Protein AF-A0A960QV46-F1 (afdb_monomer_lite)

Structure (mmCIF, N/CA/C/O backbone):
data_AF-A0A960QV46-F1
#
_entry.id   AF-A0A960QV46-F1
#
loop_
_atom_site.group_PDB
_atom_site.id
_atom_site.type_symbol
_atom_site.label_atom_id
_atom_site.label_alt_id
_atom_site.label_comp_id
_atom_site.label_asym_id
_atom_site.label_entity_id
_atom_site.label_seq_id
_atom_site.pdbx_PDB_ins_code
_atom_site.Cartn_x
_atom_site.Cartn_y
_atom_site.Cartn_z
_atom_site.occupancy
_atom_site.B_iso_or_equiv
_atom_site.auth_seq_id
_atom_site.auth_comp_id
_atom_site.auth_asym_id
_atom_site.auth_atom_id
_atom_site.pdbx_PDB_model_num
ATOM 1 N N . PRO A 1 1 ? -22.767 -6.676 -16.563 1.00 55.38 1 PRO A N 1
ATOM 2 C CA . PRO A 1 1 ? -22.043 -5.384 -16.487 1.00 55.38 1 PRO A CA 1
ATOM 3 C C . PRO A 1 1 ? -20.526 -5.610 -16.542 1.00 55.38 1 PRO A C 1
ATOM 5 O O . PRO A 1 1 ? -20.004 -6.366 -15.729 1.00 55.38 1 PRO A O 1
ATOM 8 N N . GLN A 1 2 ? -19.835 -5.013 -17.517 1.00 54.16 2 GLN A N 1
ATOM 9 C CA . GLN A 1 2 ? -18.372 -4.986 -17.539 1.00 54.16 2 GLN A CA 1
ATOM 10 C C . GLN A 1 2 ? -17.932 -3.788 -16.704 1.00 54.16 2 GLN A C 1
ATOM 12 O O . GLN A 1 2 ? -18.187 -2.643 -17.072 1.00 54.16 2 GLN A O 1
ATOM 17 N N . PHE A 1 3 ? -17.352 -4.052 -15.539 1.00 55.53 3 PHE A N 1
ATOM 18 C CA . PHE A 1 3 ? -16.836 -2.995 -14.685 1.00 55.53 3 PHE A CA 1
ATOM 19 C C . PHE A 1 3 ? -15.396 -2.688 -15.104 1.00 55.53 3 PHE A C 1
ATOM 21 O O . PHE A 1 3 ? -14.619 -3.629 -15.295 1.00 55.53 3 PHE A O 1
ATOM 28 N N . PRO A 1 4 ? -15.024 -1.409 -15.287 1.00 61.25 4 PRO A N 1
ATOM 29 C CA . PRO A 1 4 ? -13.633 -1.060 -15.533 1.00 61.25 4 PRO A CA 1
ATOM 30 C C . PRO A 1 4 ? -12.771 -1.545 -14.355 1.00 61.25 4 PRO A C 1
ATOM 32 O O . PRO A 1 4 ? -13.263 -1.546 -13.224 1.00 61.25 4 PRO A O 1
ATOM 35 N N . PRO A 1 5 ? -11.502 -1.938 -14.582 1.00 61.34 5 PRO A N 1
ATOM 36 C CA . PRO A 1 5 ? -10.608 -2.321 -13.500 1.00 61.34 5 PRO A CA 1
ATOM 37 C C . PRO A 1 5 ? -10.550 -1.183 -12.478 1.00 61.34 5 PRO A C 1
ATOM 39 O O . PRO A 1 5 ? -10.213 -0.050 -12.840 1.00 61.34 5 PRO A O 1
ATOM 42 N N . PRO A 1 6 ? -10.906 -1.437 -11.216 1.00 62.59 6 PRO A N 1
ATOM 43 C CA . PRO A 1 6 ? -10.961 -0.390 -10.220 1.00 62.59 6 PRO A CA 1
ATOM 44 C C . PRO A 1 6 ? -9.534 -0.068 -9.765 1.00 62.59 6 PRO A C 1
ATOM 46 O O . PRO A 1 6 ? -8.990 -0.622 -8.816 1.00 62.59 6 PRO A O 1
ATOM 49 N N . VAL A 1 7 ? -8.929 0.866 -10.493 1.00 75.62 7 VAL A N 1
ATOM 50 C CA . VAL A 1 7 ? -7.548 1.360 -10.367 1.00 75.62 7 VAL A CA 1
ATOM 51 C C . VAL A 1 7 ? -7.266 2.142 -9.073 1.00 75.62 7 VAL A C 1
ATOM 53 O O . VAL A 1 7 ? -6.146 2.600 -8.862 1.00 75.62 7 VAL A O 1
ATOM 56 N N . HIS A 1 8 ? -8.263 2.319 -8.198 1.00 81.69 8 HIS A N 1
ATOM 57 C CA . HIS A 1 8 ? -8.132 2.959 -6.887 1.00 81.69 8 HIS A CA 1
ATOM 58 C C . HIS A 1 8 ? -9.195 2.429 -5.903 1.00 81.69 8 HIS A C 1
ATOM 60 O O . HIS A 1 8 ? -10.265 1.976 -6.325 1.00 81.69 8 HIS A O 1
ATOM 66 N N . PRO A 1 9 ? -8.985 2.535 -4.577 1.00 83.06 9 PRO A N 1
ATOM 67 C CA . PRO A 1 9 ? -9.770 1.770 -3.610 1.00 83.06 9 PRO A CA 1
ATOM 68 C C . PRO A 1 9 ? -11.224 2.246 -3.513 1.00 83.06 9 PRO A C 1
ATOM 70 O O . PRO A 1 9 ? -12.131 1.445 -3.328 1.00 83.06 9 PRO A O 1
ATOM 73 N N . ARG A 1 10 ? -11.490 3.541 -3.730 1.00 84.69 10 ARG A N 1
ATOM 74 C CA . ARG A 1 10 ? -12.874 4.051 -3.814 1.00 84.69 10 ARG A CA 1
ATOM 75 C C . ARG A 1 10 ? -13.649 3.515 -5.026 1.00 84.69 10 ARG A C 1
ATOM 77 O O . ARG A 1 10 ? -14.860 3.368 -4.934 1.00 84.69 10 ARG A O 1
ATOM 84 N N . GLY A 1 11 ? -12.964 3.213 -6.132 1.00 81.94 11 GLY A N 1
ATOM 85 C CA . GLY A 1 11 ? -13.584 2.613 -7.315 1.00 81.94 11 GLY A CA 1
ATOM 86 C C . GLY A 1 11 ? -14.043 1.186 -7.023 1.00 81.94 11 GLY A C 1
ATOM 87 O O . GLY A 1 11 ? -15.169 0.833 -7.355 1.00 81.94 11 GLY A O 1
ATOM 88 N N . LEU A 1 12 ? -13.217 0.415 -6.299 1.00 79.75 12 LEU A N 1
ATOM 89 C CA . LEU A 1 12 ? -13.560 -0.928 -5.812 1.00 79.75 12 LEU A CA 1
ATOM 90 C C . LEU A 1 12 ? -14.818 -0.899 -4.932 1.00 79.75 12 LEU A C 1
ATOM 92 O O . LEU A 1 12 ? -15.730 -1.698 -5.130 1.00 79.75 12 LEU A O 1
ATOM 96 N N . LEU A 1 13 ? -14.884 0.041 -3.983 1.00 85.50 13 LEU A N 1
ATOM 97 C CA . LEU A 1 13 ? -16.049 0.192 -3.107 1.00 85.50 13 LEU A CA 1
ATOM 98 C C . LEU A 1 13 ? -17.320 0.517 -3.889 1.00 85.50 13 LEU A C 1
ATOM 100 O O . LEU A 1 13 ? -18.343 -0.109 -3.645 1.00 85.50 13 LEU A O 1
ATOM 104 N N . GLY A 1 14 ? -17.251 1.451 -4.842 1.00 81.94 14 GLY A N 1
ATOM 105 C CA . GLY A 1 14 ? -18.402 1.803 -5.675 1.00 81.94 14 GLY A CA 1
ATOM 106 C C . GLY A 1 14 ? -18.869 0.653 -6.570 1.00 81.94 14 GLY A C 1
ATOM 107 O O . GLY A 1 14 ? -20.068 0.470 -6.750 1.00 81.94 14 GLY A O 1
ATOM 108 N N . GLN A 1 15 ? -17.936 -0.145 -7.097 1.00 83.31 15 GLN A N 1
ATOM 109 C CA . GLN A 1 15 ? -18.249 -1.289 -7.954 1.00 83.31 15 GLN A CA 1
ATOM 110 C C . GLN A 1 15 ? -18.984 -2.399 -7.199 1.00 83.31 15 GLN A C 1
ATOM 112 O O . GLN A 1 15 ? -19.959 -2.945 -7.711 1.00 83.31 15 GLN A O 1
ATOM 117 N N . TYR A 1 16 ? -18.494 -2.763 -6.013 1.00 81.69 16 TYR A N 1
ATOM 118 C CA . TYR A 1 16 ? -19.041 -3.896 -5.269 1.00 81.69 16 TYR A CA 1
ATOM 119 C C . TYR A 1 16 ? -20.147 -3.489 -4.295 1.00 81.69 16 TYR A C 1
ATOM 121 O O . TYR A 1 16 ? -21.036 -4.288 -4.030 1.00 81.69 16 TYR A O 1
ATOM 129 N N . ASN A 1 17 ? -20.110 -2.263 -3.767 1.00 84.69 17 ASN A N 1
ATOM 130 C CA . ASN A 1 17 ? -21.088 -1.706 -2.827 1.00 84.69 17 ASN A CA 1
ATOM 131 C C . ASN A 1 17 ? -21.405 -2.612 -1.615 1.00 84.69 17 ASN A C 1
ATOM 133 O O . ASN A 1 17 ? -22.497 -2.570 -1.056 1.00 84.69 17 ASN A O 1
ATOM 137 N N . VAL A 1 18 ? -20.450 -3.459 -1.218 1.00 85.12 18 VAL A N 1
ATOM 138 C CA . VAL A 1 18 ? -20.578 -4.372 -0.066 1.00 85.12 18 VAL A CA 1
ATOM 139 C C . VAL A 1 18 ? -20.062 -3.719 1.215 1.00 85.12 18 VAL A C 1
ATOM 141 O O . VAL A 1 18 ? -20.570 -3.976 2.304 1.00 85.12 18 VAL A O 1
ATOM 144 N N . TRP A 1 19 ? -19.043 -2.868 1.095 1.00 82.00 19 TRP A N 1
ATOM 145 C CA . TRP A 1 19 ? -18.383 -2.231 2.227 1.00 82.00 19 TRP A CA 1
ATOM 146 C C . TRP A 1 19 ? -18.504 -0.717 2.143 1.00 82.00 19 TRP A C 1
ATOM 148 O O . TRP A 1 19 ? -18.308 -0.120 1.087 1.00 82.00 19 TRP A O 1
ATOM 158 N N . ASN A 1 20 ? -18.736 -0.091 3.295 1.00 85.38 20 ASN A N 1
ATOM 159 C CA . ASN A 1 20 ? -18.807 1.367 3.404 1.00 85.38 20 ASN A CA 1
ATOM 160 C C . ASN A 1 20 ? -17.432 2.036 3.234 1.00 85.38 20 ASN A C 1
ATOM 162 O O . ASN A 1 20 ? -17.354 3.229 2.949 1.00 85.38 20 ASN A O 1
ATOM 166 N N . ASN A 1 21 ? -16.341 1.293 3.456 1.00 88.94 21 ASN A N 1
ATOM 167 C CA . ASN A 1 21 ? -14.976 1.791 3.318 1.00 88.94 21 ASN A CA 1
ATOM 168 C C . ASN A 1 21 ? -13.981 0.646 3.055 1.00 88.94 21 ASN A C 1
ATOM 170 O O . ASN A 1 21 ? -14.285 -0.521 3.298 1.00 88.94 21 ASN A O 1
ATOM 174 N N . TRP A 1 22 ? -12.782 0.983 2.580 1.00 87.94 22 TRP A N 1
ATOM 175 C CA . TRP A 1 22 ? -11.700 0.039 2.301 1.00 87.94 22 TRP A CA 1
ATOM 176 C C . TRP A 1 22 ? -10.735 -0.031 3.490 1.00 87.94 22 TRP A C 1
ATOM 178 O O . TRP A 1 22 ? -10.498 0.981 4.154 1.00 87.94 22 TRP A O 1
ATOM 188 N N . ALA A 1 23 ? -10.178 -1.217 3.748 1.00 89.38 23 ALA A N 1
ATOM 189 C CA . ALA A 1 23 ? -9.221 -1.453 4.834 1.00 89.38 23 ALA A CA 1
ATOM 190 C C . ALA A 1 23 ? -7.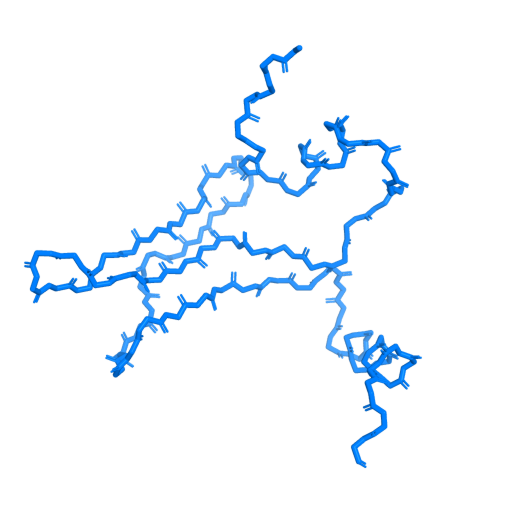789 -1.611 4.310 1.00 89.38 23 ALA A C 1
ATOM 192 O O . ALA A 1 23 ? -6.891 -0.893 4.738 1.00 89.38 23 ALA A O 1
ATOM 193 N N . ILE A 1 24 ? -7.587 -2.524 3.359 1.00 88.69 24 ILE A N 1
ATOM 194 C CA . ILE A 1 24 ? -6.307 -2.761 2.690 1.00 88.69 24 ILE A CA 1
ATOM 195 C C . ILE A 1 24 ? -6.522 -2.626 1.189 1.00 88.69 24 ILE A C 1
ATOM 197 O O . ILE A 1 24 ? -7.558 -3.033 0.664 1.00 88.69 24 ILE A O 1
ATOM 201 N N . TRP A 1 25 ? -5.544 -2.044 0.508 1.00 87.88 25 TRP A N 1
ATOM 202 C CA . TRP A 1 25 ? -5.522 -1.967 -0.941 1.00 87.88 25 TRP A CA 1
ATOM 203 C C . TRP A 1 25 ? -4.161 -2.395 -1.476 1.00 87.88 25 TRP A C 1
ATOM 205 O O . TRP A 1 25 ? -3.139 -1.797 -1.130 1.00 87.88 25 TRP A O 1
ATOM 215 N N . GLN A 1 26 ? -4.167 -3.411 -2.336 1.00 88.25 26 GLN A N 1
ATOM 216 C CA . GLN A 1 26 ? -3.014 -3.798 -3.135 1.00 88.25 26 GLN A CA 1
ATOM 217 C C . GLN A 1 26 ? -2.876 -2.814 -4.298 1.00 88.25 26 GLN A C 1
ATOM 219 O O . GLN A 1 26 ? -3.708 -2.789 -5.206 1.00 88.25 26 GLN A O 1
ATOM 224 N N . TYR A 1 27 ? -1.854 -1.962 -4.245 1.00 86.62 27 TYR A N 1
ATOM 225 C CA . TYR A 1 27 ? -1.676 -0.882 -5.219 1.00 86.62 27 TYR A CA 1
ATOM 226 C C . TYR A 1 27 ? -0.575 -1.166 -6.250 1.00 86.62 27 TYR A C 1
ATOM 228 O O . TYR A 1 27 ? -0.382 -0.392 -7.191 1.00 86.62 27 TYR A O 1
ATOM 236 N N . GLY A 1 28 ? 0.165 -2.258 -6.084 1.00 89.44 28 GLY A N 1
ATOM 237 C CA . GLY A 1 28 ? 1.154 -2.676 -7.059 1.00 89.44 28 GLY A CA 1
ATOM 238 C C . GLY A 1 28 ? 1.940 -3.899 -6.628 1.00 89.44 28 GLY A C 1
ATOM 239 O O . GLY A 1 28 ? 1.655 -4.502 -5.599 1.00 89.44 28 GLY A O 1
ATOM 240 N N . GLY A 1 29 ? 2.950 -4.233 -7.413 1.00 90.94 29 G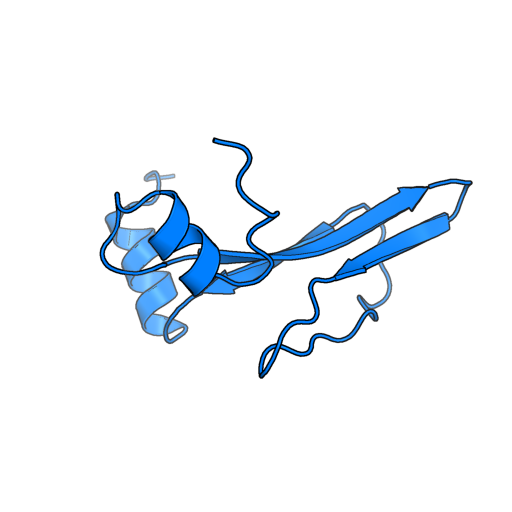LY A N 1
ATOM 241 C CA . GLY A 1 29 ? 3.828 -5.367 -7.207 1.00 90.94 29 GLY A CA 1
ATOM 242 C C . GLY A 1 29 ? 4.921 -5.436 -8.267 1.00 90.94 29 GLY A C 1
ATOM 243 O O . GLY A 1 29 ? 5.017 -4.570 -9.140 1.00 90.94 29 GLY A O 1
ATOM 244 N N . VAL A 1 30 ? 5.749 -6.464 -8.174 1.00 91.12 30 VAL A N 1
ATOM 245 C CA . VAL A 1 30 ? 6.750 -6.828 -9.177 1.00 91.12 30 VAL A CA 1
ATOM 246 C C . VAL A 1 30 ? 6.550 -8.288 -9.534 1.00 91.12 30 VAL A C 1
ATOM 248 O O . VAL A 1 30 ? 6.565 -9.131 -8.640 1.00 91.12 30 VAL A O 1
ATOM 251 N N . ASP A 1 31 ? 6.449 -8.557 -10.832 1.00 90.44 31 ASP A N 1
ATOM 252 C CA . ASP A 1 31 ? 6.441 -9.904 -11.404 1.00 90.44 31 ASP A CA 1
ATOM 253 C C . ASP A 1 31 ? 7.753 -10.190 -12.141 1.00 90.44 31 ASP A C 1
ATOM 255 O O . ASP A 1 31 ? 8.495 -9.268 -12.497 1.00 90.44 31 ASP A O 1
ATOM 259 N N . TRP A 1 32 ? 8.036 -11.470 -12.399 1.00 88.19 32 TRP A N 1
ATOM 260 C CA . TRP A 1 32 ? 9.136 -11.884 -13.272 1.00 88.19 32 TRP A CA 1
ATOM 261 C C . TRP A 1 32 ? 8.606 -12.180 -14.672 1.00 88.19 32 TRP A C 1
ATOM 263 O O . TRP A 1 32 ? 7.900 -13.163 -14.885 1.00 88.19 32 TRP A O 1
ATOM 273 N N . GLU A 1 33 ? 8.966 -11.345 -15.643 1.00 87.75 33 GLU A N 1
ATOM 274 C CA . GLU A 1 33 ? 8.557 -11.517 -17.037 1.00 87.75 33 GLU A CA 1
ATOM 275 C C . GLU A 1 33 ? 9.771 -11.335 -17.951 1.00 87.75 33 GLU A C 1
ATOM 277 O O . GLU A 1 33 ? 10.534 -10.375 -17.816 1.00 87.75 33 GLU A O 1
ATOM 282 N N . ASN A 1 34 ? 9.937 -12.235 -18.924 1.00 88.06 34 ASN A N 1
ATOM 283 C CA . ASN A 1 34 ? 11.012 -12.170 -19.923 1.00 88.06 34 ASN A CA 1
ATOM 284 C C . ASN A 1 34 ? 12.423 -12.058 -19.307 1.00 88.06 34 ASN A C 1
ATOM 286 O O . ASN A 1 34 ? 13.264 -11.310 -19.800 1.00 88.06 34 ASN A O 1
ATOM 290 N N . GLY A 1 35 ? 12.670 -12.783 -18.210 1.00 85.44 35 GLY A N 1
ATOM 291 C CA . GLY A 1 35 ? 13.979 -12.839 -17.550 1.00 85.44 35 GLY A CA 1
ATOM 292 C C . GLY A 1 35 ? 14.322 -11.641 -16.659 1.00 85.44 35 GLY A C 1
ATOM 293 O O . GLY A 1 35 ? 15.456 -11.556 -16.199 1.00 85.44 35 GLY A O 1
ATOM 294 N N . GLY A 1 36 ? 13.377 -10.735 -16.388 1.00 84.94 36 GLY A N 1
ATOM 295 C CA . GLY A 1 36 ? 13.607 -9.585 -15.513 1.00 84.94 36 GLY A CA 1
ATOM 296 C C . GLY A 1 36 ? 12.395 -9.195 -14.673 1.00 84.94 36 GLY A C 1
ATOM 297 O O . GLY A 1 36 ? 11.269 -9.629 -14.923 1.00 84.94 36 GLY A O 1
ATOM 298 N N . SER A 1 37 ? 12.638 -8.339 -13.682 1.00 87.38 37 SER A N 1
ATOM 299 C CA . SER A 1 37 ? 11.596 -7.755 -12.843 1.00 87.38 37 SER A CA 1
ATOM 300 C C . SER A 1 37 ? 10.769 -6.733 -13.629 1.00 87.38 37 SER A C 1
ATOM 302 O O . SER A 1 37 ? 11.296 -5.837 -14.295 1.00 87.38 37 SER A O 1
ATOM 304 N N . ARG A 1 38 ? 9.442 -6.854 -13.557 1.00 90.50 38 ARG A N 1
ATOM 305 C CA . ARG A 1 38 ? 8.491 -5.920 -14.165 1.00 90.50 38 ARG A CA 1
ATOM 306 C C . ARG A 1 38 ? 7.591 -5.317 -13.091 1.00 90.50 38 ARG A C 1
ATOM 308 O O . ARG A 1 38 ? 6.751 -6.030 -12.545 1.00 90.50 38 ARG A O 1
ATOM 315 N N . PRO A 1 39 ? 7.724 -4.012 -12.791 1.00 89.56 39 PRO A N 1
ATOM 316 C CA . PRO A 1 39 ? 6.824 -3.359 -11.856 1.00 89.56 39 PRO A CA 1
ATOM 317 C C . PRO A 1 39 ? 5.431 -3.207 -12.472 1.00 89.56 39 PRO A C 1
ATOM 319 O O . PRO A 1 39 ? 5.275 -2.725 -13.596 1.00 89.56 39 PRO A O 1
ATOM 322 N N . LYS A 1 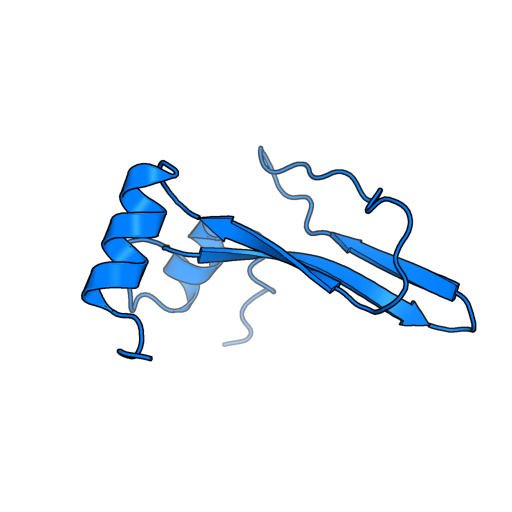40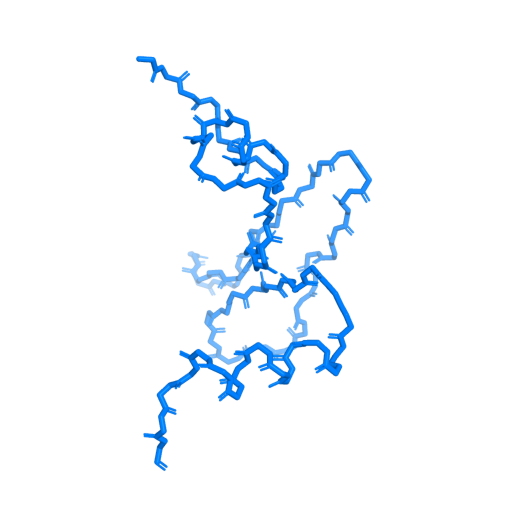 ? 4.411 -3.573 -11.699 1.00 88.25 40 LYS A N 1
ATOM 323 C CA . LYS A 1 40 ? 2.998 -3.311 -11.970 1.00 88.25 40 LYS A CA 1
ATOM 324 C C . LYS A 1 40 ? 2.509 -2.381 -10.870 1.00 88.25 40 LYS A C 1
ATOM 326 O O . LYS A 1 40 ? 2.398 -2.789 -9.722 1.00 88.25 40 LYS A O 1
ATOM 331 N N . VAL A 1 41 ? 2.276 -1.112 -11.178 1.00 85.62 41 VAL A N 1
ATOM 332 C CA . VAL A 1 41 ? 1.838 -0.120 -10.184 1.00 85.62 41 VAL A CA 1
ATOM 333 C C . VAL A 1 41 ? 0.629 0.636 -10.709 1.00 85.62 41 VAL A C 1
ATOM 335 O O . VAL A 1 41 ? 0.620 1.076 -11.857 1.00 85.62 41 VAL A O 1
ATOM 338 N N . TYR A 1 42 ? -0.397 0.796 -9.876 1.00 82.12 42 TYR A N 1
ATOM 339 C CA . TYR A 1 42 ? -1.573 1.580 -10.239 1.00 82.12 42 TYR A CA 1
ATOM 340 C C . TYR A 1 42 ? -1.302 3.063 -10.000 1.00 82.12 42 TYR A C 1
ATOM 342 O O . TYR A 1 42 ? -1.037 3.481 -8.876 1.00 82.12 42 TYR A O 1
ATOM 350 N N . HIS A 1 43 ? -1.380 3.878 -11.050 1.00 79.12 43 HIS A N 1
ATOM 351 C CA . HIS A 1 43 ? -1.291 5.337 -10.955 1.00 79.12 43 HIS A CA 1
ATOM 352 C C . HIS A 1 43 ? -2.646 5.939 -11.303 1.00 79.12 43 HIS A C 1
ATOM 354 O O . HIS A 1 43 ? -3.078 5.863 -12.450 1.00 79.12 43 HIS A O 1
ATOM 360 N N . HIS A 1 44 ? -3.328 6.538 -10.325 1.00 72.56 44 HIS A N 1
ATOM 361 C CA . HIS A 1 44 ? -4.633 7.147 -10.571 1.00 72.56 44 HIS A CA 1
ATOM 362 C C . HIS A 1 44 ? -4.915 8.334 -9.644 1.00 72.56 44 HIS A C 1
ATOM 364 O O . HIS A 1 44 ? -4.957 8.204 -8.418 1.00 72.56 44 HIS A O 1
ATOM 370 N N . GLY A 1 45 ? -5.177 9.502 -10.239 1.00 77.44 45 GLY A N 1
ATOM 371 C CA . GLY A 1 45 ? -5.496 10.735 -9.516 1.00 77.44 45 GLY A CA 1
ATOM 372 C C . GLY A 1 45 ? -4.418 11.107 -8.481 1.00 77.44 45 GLY A C 1
ATOM 373 O O . GLY A 1 45 ? -3.254 11.267 -8.860 1.00 77.44 45 GLY A O 1
ATOM 374 N N . PRO A 1 46 ? -4.770 11.257 -7.186 1.00 79.94 46 PRO A N 1
ATOM 375 C CA . PRO A 1 46 ? -3.812 11.597 -6.130 1.00 79.94 46 PRO A CA 1
ATOM 376 C C . PRO A 1 46 ? -2.895 10.426 -5.735 1.00 79.94 46 PRO A C 1
ATOM 378 O O . PRO A 1 46 ? -1.919 10.634 -5.020 1.00 79.94 46 PRO A O 1
ATOM 381 N N . TYR A 1 47 ? -3.189 9.199 -6.176 1.00 80.56 47 TYR A N 1
ATOM 382 C CA . TYR A 1 47 ? -2.406 8.013 -5.843 1.00 80.56 47 TYR A CA 1
ATOM 383 C C . TYR A 1 47 ? -1.307 7.805 -6.887 1.00 80.56 47 TYR A C 1
ATOM 385 O O . TYR A 1 47 ? -1.557 7.314 -7.990 1.00 80.56 47 TYR A O 1
ATOM 393 N N . ARG A 1 48 ? -0.086 8.212 -6.532 1.00 83.75 48 ARG A N 1
ATOM 394 C CA . ARG A 1 48 ? 1.123 8.050 -7.347 1.00 83.75 48 ARG A CA 1
ATOM 395 C C . ARG A 1 48 ? 2.151 7.261 -6.553 1.00 83.75 48 ARG A C 1
ATOM 397 O O . ARG A 1 48 ? 2.555 7.693 -5.477 1.00 83.75 48 ARG A O 1
ATOM 404 N N . PHE A 1 49 ? 2.575 6.123 -7.087 1.00 85.19 49 PHE A N 1
ATOM 405 C CA . PHE A 1 49 ? 3.491 5.217 -6.399 1.00 85.19 49 PHE A CA 1
ATOM 406 C C . PHE A 1 49 ? 4.764 5.009 -7.207 1.00 85.19 49 PHE A C 1
ATOM 408 O O . PHE A 1 49 ? 4.722 4.911 -8.430 1.00 85.19 49 PHE A O 1
ATOM 415 N N . SER A 1 50 ? 5.909 4.934 -6.537 1.00 85.88 50 SER A N 1
ATOM 416 C CA . SER A 1 50 ? 7.168 4.666 -7.231 1.00 85.88 50 SER A CA 1
ATOM 417 C C . SER A 1 50 ? 7.150 3.268 -7.868 1.00 85.88 50 SER A C 1
ATOM 419 O O . SER A 1 50 ? 6.738 2.319 -7.198 1.00 85.88 50 SER A O 1
ATOM 421 N N . PRO A 1 51 ? 7.621 3.105 -9.120 1.00 87.12 51 PRO A N 1
ATOM 422 C CA . PRO A 1 51 ? 7.867 1.790 -9.705 1.00 87.12 51 PRO A CA 1
ATOM 423 C C . PRO A 1 51 ? 9.157 1.146 -9.172 1.00 87.12 51 PRO A C 1
ATOM 425 O O . PRO A 1 51 ? 9.489 0.040 -9.582 1.00 87.12 51 PRO A O 1
ATOM 428 N N . TYR A 1 52 ? 9.911 1.829 -8.303 1.00 87.50 52 TYR A N 1
ATOM 429 C CA . TYR A 1 52 ? 11.118 1.295 -7.682 1.00 87.50 52 TYR A CA 1
ATOM 430 C C . TYR A 1 52 ? 10.779 0.500 -6.421 1.00 87.50 52 TYR A C 1
ATOM 432 O O . TYR A 1 52 ? 10.173 1.029 -5.484 1.00 87.50 52 TYR A O 1
ATOM 440 N N . PHE A 1 53 ? 11.205 -0.762 -6.386 1.00 86.50 53 PHE A N 1
ATOM 441 C CA . PHE A 1 53 ? 10.936 -1.670 -5.272 1.00 86.50 53 PHE A CA 1
ATOM 442 C C . PHE A 1 53 ? 12.167 -1.973 -4.412 1.00 86.50 53 PHE A C 1
ATOM 444 O O . PHE A 1 53 ? 12.004 -2.608 -3.372 1.00 86.50 53 PHE A O 1
ATOM 451 N N . GLY A 1 54 ? 13.344 -1.460 -4.781 1.00 86.94 54 GLY A N 1
ATOM 452 C CA . GLY A 1 54 ? 14.617 -1.882 -4.200 1.00 86.94 54 GLY A CA 1
ATOM 453 C C . GLY A 1 54 ? 15.142 -3.164 -4.842 1.00 86.94 54 GLY A C 1
ATOM 454 O O . GLY A 1 54 ? 14.599 -3.632 -5.845 1.00 86.94 54 GLY A O 1
ATOM 455 N N . ASP A 1 55 ? 16.186 -3.721 -4.235 1.00 87.94 55 ASP A N 1
ATOM 456 C CA . ASP A 1 55 ? 16.699 -5.038 -4.592 1.00 87.94 55 ASP A CA 1
ATOM 457 C C . ASP A 1 55 ? 15.743 -6.105 -4.052 1.00 87.94 55 ASP A C 1
ATOM 459 O O . ASP A 1 55 ? 15.468 -6.168 -2.851 1.00 87.94 55 ASP A O 1
ATOM 463 N N . LEU A 1 56 ? 15.202 -6.918 -4.956 1.00 83.00 56 LEU A N 1
ATOM 464 C CA . LEU A 1 56 ? 14.255 -7.982 -4.642 1.00 83.00 56 LEU A CA 1
ATOM 465 C C . LEU A 1 56 ? 14.807 -9.325 -5.117 1.00 83.00 56 LEU A C 1
ATOM 467 O O . LEU A 1 56 ? 15.300 -9.436 -6.238 1.00 83.00 56 LEU A O 1
ATOM 471 N N . ASP A 1 57 ? 14.653 -10.353 -4.287 1.00 87.38 57 ASP A N 1
ATOM 472 C CA . ASP A 1 57 ? 15.001 -11.744 -4.595 1.00 87.38 57 ASP A CA 1
ATOM 473 C C . ASP A 1 57 ? 13.815 -12.554 -5.146 1.00 87.38 57 ASP A C 1
ATOM 475 O O . ASP A 1 57 ? 13.982 -13.691 -5.587 1.00 87.38 57 ASP A O 1
ATOM 479 N N . ARG A 1 58 ? 12.605 -11.980 -5.122 1.00 87.62 58 ARG A N 1
ATOM 480 C CA . ARG A 1 58 ? 11.355 -12.639 -5.517 1.00 87.62 58 ARG A CA 1
ATOM 481 C C . ARG A 1 58 ? 10.261 -11.639 -5.907 1.00 87.62 58 ARG A C 1
ATOM 483 O O . ARG A 1 58 ? 10.335 -10.473 -5.505 1.00 87.62 58 ARG A O 1
ATOM 490 N N . PRO A 1 59 ? 9.222 -12.091 -6.634 1.00 88.69 59 PRO A N 1
ATOM 491 C CA . PRO A 1 59 ? 7.999 -11.321 -6.824 1.00 88.69 59 PRO A CA 1
ATOM 492 C C . PRO A 1 59 ? 7.404 -10.855 -5.491 1.00 88.69 59 PRO A C 1
ATOM 494 O O . PRO A 1 59 ? 7.451 -11.572 -4.488 1.00 88.69 59 PRO A O 1
ATOM 497 N N . LEU A 1 60 ? 6.851 -9.646 -5.479 1.00 88.94 60 LEU A N 1
ATOM 498 C CA . LEU A 1 60 ? 6.316 -9.020 -4.271 1.00 88.94 60 LEU A CA 1
ATOM 499 C C . LEU A 1 60 ? 5.088 -8.183 -4.607 1.00 88.94 60 LEU A C 1
ATOM 501 O O . LEU A 1 60 ? 5.066 -7.486 -5.615 1.00 88.94 60 LEU A O 1
ATOM 505 N N . GLU A 1 61 ? 4.120 -8.167 -3.701 1.00 89.75 61 GLU A N 1
ATOM 506 C CA . GLU A 1 61 ? 2.981 -7.259 -3.732 1.00 89.75 61 GLU A CA 1
ATOM 507 C C . GLU A 1 61 ? 3.174 -6.096 -2.749 1.00 89.75 61 GLU A C 1
ATOM 509 O O . GLU A 1 61 ? 3.730 -6.249 -1.658 1.00 89.75 61 GLU A O 1
ATOM 514 N N . ARG A 1 62 ? 2.665 -4.917 -3.104 1.00 88.56 62 ARG A N 1
ATOM 515 C CA . ARG A 1 62 ? 2.602 -3.741 -2.240 1.00 88.56 62 ARG A CA 1
ATOM 516 C C . ARG A 1 62 ? 1.168 -3.417 -1.877 1.00 88.56 62 ARG A C 1
ATOM 518 O O . ARG A 1 62 ? 0.302 -3.213 -2.726 1.00 88.56 62 ARG A O 1
ATOM 525 N N . ASN A 1 63 ? 0.971 -3.300 -0.573 1.00 89.44 63 ASN A N 1
ATOM 526 C CA . ASN A 1 63 ? -0.305 -3.021 0.049 1.00 89.44 63 ASN A CA 1
ATOM 527 C C . ASN A 1 63 ? -0.214 -1.742 0.883 1.00 89.44 63 ASN A C 1
ATOM 529 O O . ASN A 1 63 ? 0.838 -1.419 1.437 1.00 89.44 63 ASN A O 1
ATOM 533 N N . VAL A 1 64 ? -1.326 -1.023 0.988 1.00 88.62 64 VAL A N 1
ATOM 534 C CA . VAL A 1 64 ? -1.496 0.093 1.922 1.00 88.62 64 VAL A CA 1
ATOM 535 C C . VAL A 1 64 ? -2.700 -0.169 2.817 1.00 88.62 64 VAL A C 1
ATOM 537 O O . VAL A 1 64 ? -3.710 -0.702 2.360 1.00 88.62 64 VAL A O 1
ATOM 540 N N . PHE A 1 65 ? -2.586 0.205 4.090 1.00 92.12 65 PHE A N 1
ATOM 541 C CA . PHE A 1 65 ? -3.683 0.167 5.051 1.00 92.12 65 PHE A CA 1
ATOM 542 C C . PHE A 1 65 ? -4.312 1.557 5.198 1.00 92.12 65 PHE A C 1
ATOM 544 O O . PHE A 1 65 ? -3.603 2.562 5.260 1.00 92.12 65 PHE A O 1
ATOM 551 N N . ASN A 1 66 ? -5.640 1.614 5.272 1.00 92.00 66 ASN A N 1
ATOM 552 C CA . ASN A 1 66 ? -6.398 2.847 5.463 1.00 92.00 66 ASN A CA 1
ATOM 553 C C . ASN A 1 66 ? -6.417 3.271 6.938 1.00 92.00 66 ASN A C 1
ATOM 555 O O . ASN A 1 66 ? -7.434 3.159 7.623 1.00 92.00 66 ASN A O 1
ATOM 559 N N . GLY A 1 6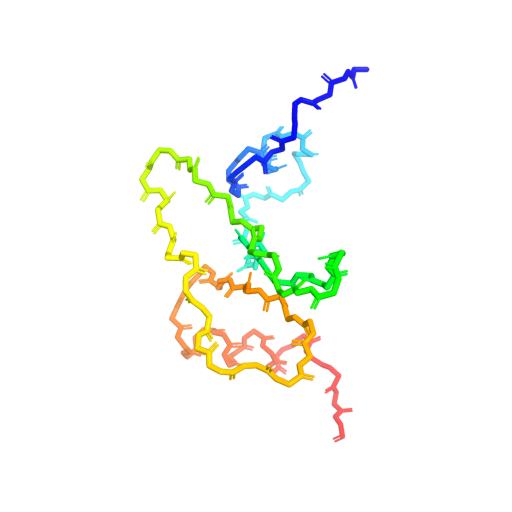7 ? -5.275 3.719 7.448 1.00 92.19 67 GLY A N 1
ATOM 560 C CA . GLY A 1 67 ? -5.156 4.168 8.828 1.00 92.19 67 GLY A CA 1
ATOM 561 C C . GLY A 1 67 ? -3.714 4.239 9.306 1.00 92.19 67 GLY A C 1
ATOM 562 O O . GLY A 1 67 ? -2.766 4.126 8.532 1.00 92.19 67 GLY A O 1
ATOM 563 N N . SER A 1 68 ? -3.550 4.427 10.610 1.00 94.94 68 SER A N 1
ATOM 564 C CA . SER A 1 68 ? -2.249 4.451 11.270 1.00 94.94 68 SER A CA 1
ATOM 565 C C . SER A 1 68 ? -1.694 3.045 11.515 1.00 94.94 68 SER A C 1
ATOM 567 O O . SER A 1 68 ? -2.419 2.048 11.513 1.00 94.94 68 SER A O 1
ATOM 569 N N . GLN A 1 69 ? -0.398 2.963 11.820 1.00 94.88 69 GLN A N 1
ATOM 570 C CA . GLN A 1 69 ? 0.247 1.712 12.229 1.00 94.88 69 GLN A CA 1
ATOM 571 C C . GLN A 1 69 ? -0.411 1.095 13.475 1.00 94.88 69 GLN A C 1
ATOM 573 O O . GLN A 1 69 ? -0.598 -0.118 13.538 1.00 94.88 69 GLN A O 1
ATOM 578 N N . ALA A 1 70 ? -0.810 1.918 14.452 1.00 96.31 70 ALA A N 1
ATOM 579 C CA . ALA A 1 70 ? -1.502 1.442 15.650 1.00 96.31 70 ALA A CA 1
ATOM 580 C C . ALA A 1 70 ? -2.875 0.838 15.313 1.00 96.31 70 ALA A C 1
ATOM 582 O O . ALA A 1 70 ? -3.253 -0.197 15.863 1.00 96.31 70 ALA A O 1
ATOM 583 N N . GLN A 1 71 ? -3.605 1.448 14.372 1.00 95.19 71 GLN A N 1
ATOM 584 C CA . GLN A 1 71 ? -4.870 0.907 13.872 1.00 95.19 71 GLN A CA 1
ATOM 585 C C . GLN A 1 71 ? -4.659 -0.402 13.106 1.00 95.19 71 GLN A C 1
ATOM 587 O O . GLN A 1 71 ? -5.438 -1.333 13.297 1.00 95.19 71 GLN A O 1
ATOM 592 N N . LEU A 1 72 ? -3.587 -0.515 12.315 1.00 93.81 72 LEU A N 1
ATOM 593 C CA . LEU A 1 72 ? -3.223 -1.761 11.636 1.00 93.81 72 LEU A CA 1
ATOM 594 C C . LEU A 1 72 ? -2.931 -2.887 12.639 1.00 93.81 72 LEU A C 1
ATOM 596 O O . LEU A 1 72 ? -3.437 -3.997 12.494 1.00 93.81 72 LEU A O 1
ATOM 600 N N . GLN A 1 73 ? -2.158 -2.602 13.688 1.00 93.81 73 GLN A N 1
ATOM 601 C CA . GLN A 1 73 ? -1.887 -3.575 14.749 1.00 93.81 73 GLN A CA 1
ATOM 602 C C . GLN A 1 73 ? -3.166 -3.986 15.484 1.00 93.81 73 GLN A C 1
ATOM 604 O O . GLN A 1 73 ? -3.373 -5.166 15.754 1.00 93.81 73 GLN A O 1
ATOM 609 N N . ALA A 1 74 ? -4.046 -3.032 15.800 1.00 93.94 74 ALA A N 1
ATOM 610 C CA . ALA A 1 74 ? -5.325 -3.325 16.440 1.00 93.94 74 ALA A CA 1
ATOM 611 C C . ALA A 1 74 ? -6.243 -4.173 15.544 1.00 93.94 74 ALA A C 1
ATOM 613 O O . ALA A 1 74 ? -6.862 -5.115 16.037 1.00 93.94 74 ALA A O 1
ATOM 614 N N . PHE A 1 75 ? -6.289 -3.878 14.242 1.00 91.75 75 PHE A N 1
ATOM 615 C CA . PHE A 1 75 ? -7.012 -4.669 13.247 1.00 91.75 75 PHE A CA 1
ATOM 616 C C . PHE A 1 75 ? -6.516 -6.120 13.236 1.00 91.75 75 PHE A C 1
ATOM 618 O O . PHE A 1 75 ? -7.319 -7.040 13.388 1.00 91.75 75 PHE A O 1
ATOM 625 N N . TRP A 1 76 ? -5.197 -6.326 13.160 1.00 90.62 76 TRP A N 1
ATOM 626 C CA . TRP A 1 76 ? -4.607 -7.664 13.187 1.00 90.62 76 TRP A CA 1
ATOM 627 C C . TRP A 1 76 ? -4.841 -8.403 14.501 1.00 90.62 76 TRP A C 1
ATOM 629 O O . TRP A 1 76 ? -5.183 -9.577 14.468 1.00 90.62 76 TRP A O 1
ATOM 639 N N . ARG A 1 77 ? -4.741 -7.738 15.657 1.00 91.62 77 ARG A N 1
ATOM 640 C CA . ARG A 1 77 ? -5.051 -8.377 16.950 1.00 91.62 77 ARG A CA 1
ATOM 641 C C . ARG A 1 77 ? -6.504 -8.837 17.057 1.00 91.62 77 ARG A C 1
ATOM 643 O O . ARG A 1 77 ? -6.780 -9.802 17.756 1.00 91.62 77 ARG A O 1
ATOM 650 N N . ARG A 1 78 ? -7.433 -8.126 16.414 1.00 92.81 78 ARG A N 1
ATOM 651 C CA . ARG A 1 78 ? -8.868 -8.433 16.478 1.00 92.81 78 ARG A CA 1
ATOM 652 C C 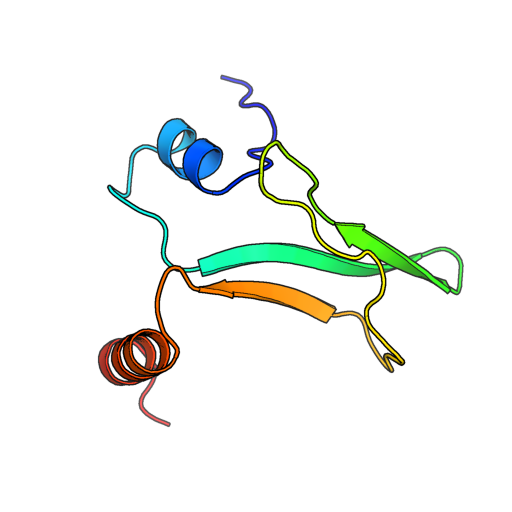. ARG A 1 78 ? -9.295 -9.519 15.492 1.00 92.81 78 ARG A C 1
ATOM 654 O O . ARG A 1 78 ? -10.212 -10.272 15.799 1.00 92.81 78 ARG A O 1
ATOM 661 N N . HIS A 1 79 ? -8.696 -9.538 14.303 1.00 89.56 79 HIS A N 1
ATOM 662 C CA . HIS A 1 79 ? -9.163 -10.348 13.173 1.00 89.56 79 HIS A CA 1
ATOM 663 C C . HIS A 1 79 ? -8.151 -11.389 12.688 1.00 89.56 79 HIS A C 1
ATOM 665 O O . HIS A 1 79 ? -8.506 -12.249 11.886 1.00 89.56 79 HIS A O 1
ATOM 671 N N . GLY A 1 80 ? -6.897 -11.296 13.126 1.00 85.31 80 GLY A N 1
ATOM 672 C CA . GLY A 1 80 ? -5.859 -12.259 12.795 1.00 85.31 80 GLY A CA 1
ATOM 673 C C . GLY A 1 80 ? -6.105 -13.604 13.464 1.00 85.31 80 GLY A C 1
ATOM 674 O O . GLY A 1 80 ? -6.776 -13.699 14.492 1.00 85.31 80 GLY A O 1
ATOM 675 N N . LEU A 1 81 ? -5.532 -14.648 12.872 1.00 83.44 81 LEU A N 1
ATOM 676 C CA . LEU A 1 81 ? -5.449 -15.946 13.525 1.00 83.44 81 LEU A CA 1
ATOM 677 C C . LEU A 1 81 ? -4.586 -15.798 14.782 1.00 83.44 81 LEU A C 1
ATOM 679 O O . LEU A 1 81 ? -3.516 -15.187 14.728 1.00 83.44 81 LEU A O 1
ATOM 683 N N . ALA A 1 82 ? -5.048 -16.354 15.900 1.00 75.81 82 ALA A N 1
ATOM 684 C CA . ALA A 1 82 ? -4.159 -16.609 17.021 1.00 75.81 82 ALA A CA 1
ATOM 685 C C . ALA A 1 82 ? -3.146 -17.659 16.547 1.00 75.81 82 ALA A C 1
ATOM 687 O O . ALA A 1 82 ? -3.546 -18.765 16.178 1.00 75.81 82 ALA A O 1
ATOM 688 N N . LEU A 1 83 ? -1.877 -17.261 16.458 1.00 60.38 83 LEU A N 1
ATOM 689 C CA . LEU A 1 83 ? -0.764 -18.156 16.149 1.00 60.38 83 LEU A CA 1
ATOM 690 C C . LEU A 1 83 ? -0.292 -18.847 17.426 1.00 60.38 83 LEU A C 1
ATOM 692 O O . LEU A 1 83 ? -0.220 -18.148 18.464 1.00 60.38 83 LEU A O 1
#

pLDDT: mean 84.54, std 9.13, range [54.16, 96.31]

Radius of gyration: 15.35 Å; chains: 1; bounding box: 39×30×37 Å

Sequence (83 aa):
PQFPPPVHPRGLLGQYNVWNNWAIWQYGGVDWENGGSRPKVYHHGPYRFSPYFGDLDRPLERNVFNGSQAQLQAFWRRHGLAL

Secondary structure (DSSP, 8-state):
--PPP--SHHHHHHHH-S-SS-SEEEEEEEEEETTEEEEEE--BTTB---S---S-SS-EEEEEESS-HHHHHHHHHHHS---

Foldseek 3Di:
DDQDDQLDQVSVCVVVVPDPGDFKDFAWKWDQDPNDTDTDGRDDDPDDDDSDDDDDPHIDIDMDGPDDPVVVVVCCVVPPDDD